Protein AF-A0A8B8FJ23-F1 (afdb_monomer_lite)

Organism: NCBI:txid143950

InterPro domains:
  IPR012337 Ribonuclease H-like superfamily [SSF53098] (15-154)

Secondary structure (DSSP, 8-state):
--SSSHHHHHHHHGGG--SSHHHHHHHHHHHHHHHHHTT-GGGHHHHHHHHHHS-S-GGGGHHHH-TTTSPPPTT--HHHHHHHHHHHH-HHHHHHHHHS-HHHHHHHSTTTSHHHHHHHHHHHHHHHHHHHHHHHHHHHHHHHHHHHHH-----

pLDDT: mean 74.8, std 17.35, range [35.62, 95.75]

Sequence (155 aa):
MGAEHTILLFYCNSRWLSKGNELSRVFELRQEIYSYLNREEHLMNLETHFMKYFPEEMKQYYWIKDPFTEKPPSNFTTTEEEQLIDISSDSSLRMQLSSYSLLGFWNSIKDEYPEVSNKDLRILIPFATSYLCEAEFSAVAILKSKYRSTLNVEK

Structure (mmCIF, N/CA/C/O backbone):
data_AF-A0A8B8FJ23-F1
#
_entry.id   AF-A0A8B8FJ23-F1
#
loop_
_atom_site.group_PDB
_atom_site.id
_atom_site.type_symbol
_atom_site.label_atom_id
_atom_site.label_alt_id
_atom_site.label_comp_id
_atom_site.label_asym_id
_atom_site.label_entity_id
_atom_site.label_seq_id
_atom_site.pdbx_PDB_ins_code
_atom_site.Cartn_x
_atom_site.Cartn_y
_atom_site.Cartn_z
_atom_site.occupancy
_atom_site.B_iso_or_equiv
_atom_site.auth_seq_id
_atom_site.auth_comp_id
_atom_site.auth_asym_id
_atom_site.auth_atom_id
_atom_site.pdbx_PDB_model_num
ATOM 1 N N . MET A 1 1 ? 28.961 -4.784 -36.109 1.00 39.03 1 MET A N 1
ATOM 2 C CA . MET A 1 1 ? 29.197 -5.409 -34.788 1.00 39.03 1 MET A CA 1
ATOM 3 C C . MET A 1 1 ? 28.921 -4.358 -33.727 1.00 39.03 1 MET A C 1
ATOM 5 O O . MET A 1 1 ? 29.618 -3.357 -33.736 1.00 39.03 1 MET A O 1
ATOM 9 N N . GLY A 1 2 ? 27.880 -4.513 -32.901 1.00 39.62 2 GLY A N 1
ATOM 10 C CA . GLY A 1 2 ? 27.602 -3.539 -31.829 1.00 39.62 2 GLY A CA 1
ATOM 11 C C . GLY A 1 2 ? 26.162 -3.430 -31.312 1.00 39.62 2 GLY A C 1
ATOM 12 O O . GLY A 1 2 ? 25.915 -2.564 -30.487 1.00 39.62 2 GLY A O 1
ATOM 13 N N . ALA A 1 3 ? 25.212 -4.261 -31.762 1.00 39.53 3 ALA A N 1
ATOM 14 C CA . ALA A 1 3 ? 23.796 -4.129 -31.376 1.00 39.53 3 ALA A CA 1
ATOM 15 C C . ALA A 1 3 ? 23.211 -5.326 -30.595 1.00 39.53 3 ALA A C 1
ATOM 17 O O . ALA A 1 3 ? 22.030 -5.314 -30.272 1.00 39.53 3 ALA A O 1
ATOM 18 N N . GLU A 1 4 ? 24.011 -6.339 -30.252 1.00 43.91 4 GLU A N 1
ATOM 19 C CA . GLU A 1 4 ? 23.491 -7.602 -29.687 1.00 43.91 4 GLU A CA 1
ATOM 20 C C . GLU A 1 4 ? 23.566 -7.696 -28.149 1.00 43.91 4 GLU A C 1
ATOM 22 O O . GLU A 1 4 ? 23.051 -8.645 -27.569 1.00 43.91 4 GLU A O 1
ATOM 27 N N . HIS A 1 5 ? 24.145 -6.710 -27.449 1.00 42.94 5 HIS A N 1
ATOM 28 C CA . HIS A 1 5 ? 24.276 -6.762 -25.979 1.00 42.94 5 HIS A CA 1
ATOM 29 C C . HIS A 1 5 ? 23.427 -5.736 -25.211 1.00 42.94 5 HIS A C 1
ATOM 31 O O . HIS A 1 5 ? 23.120 -5.958 -24.041 1.00 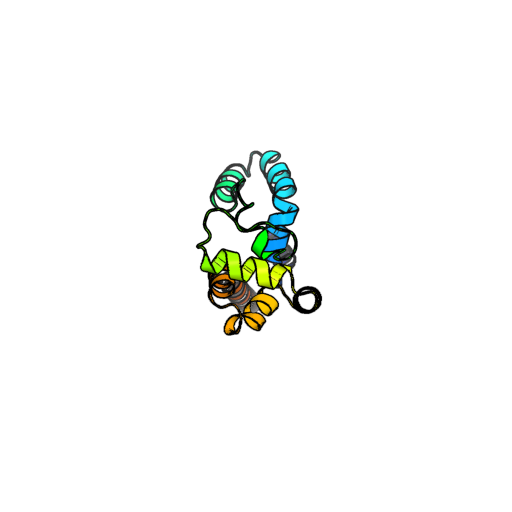42.94 5 HIS A O 1
ATOM 37 N N . THR A 1 6 ? 22.964 -4.657 -25.847 1.00 39.56 6 THR A N 1
ATOM 38 C CA . THR A 1 6 ? 22.173 -3.608 -25.170 1.00 39.56 6 THR A CA 1
ATOM 39 C C . THR A 1 6 ? 20.721 -4.031 -24.932 1.00 39.56 6 THR A C 1
ATOM 41 O O . THR A 1 6 ? 20.127 -3.692 -23.912 1.00 39.56 6 THR A O 1
ATOM 44 N N . ILE A 1 7 ? 20.156 -4.826 -25.846 1.00 42.41 7 ILE A N 1
ATOM 45 C CA . ILE A 1 7 ? 18.765 -5.301 -25.762 1.00 42.41 7 ILE A CA 1
ATOM 46 C C . ILE A 1 7 ? 18.610 -6.335 -24.637 1.00 42.41 7 ILE A C 1
ATOM 48 O O . ILE A 1 7 ? 17.619 -6.315 -23.910 1.00 42.41 7 ILE A O 1
ATOM 52 N N . LEU A 1 8 ? 19.617 -7.192 -24.434 1.00 39.12 8 LEU A N 1
ATOM 53 C CA . LEU A 1 8 ? 19.647 -8.150 -23.325 1.00 39.12 8 LEU A CA 1
ATOM 54 C C . LEU A 1 8 ? 19.803 -7.464 -21.960 1.00 39.12 8 LEU A C 1
ATOM 56 O O . LEU A 1 8 ? 19.198 -7.921 -20.995 1.00 39.12 8 LEU A O 1
ATOM 60 N N . LEU A 1 9 ? 20.549 -6.355 -21.876 1.00 39.69 9 LEU A N 1
ATOM 61 C CA . LEU A 1 9 ? 20.659 -5.563 -20.644 1.00 39.69 9 LEU A CA 1
ATOM 62 C C . LEU A 1 9 ? 19.326 -4.899 -20.266 1.00 39.69 9 LEU A C 1
ATOM 64 O O . LEU A 1 9 ? 18.935 -4.951 -19.102 1.00 39.69 9 LEU A O 1
ATOM 68 N N . PHE A 1 10 ? 18.578 -4.378 -21.245 1.00 40.00 10 PHE A N 1
ATOM 69 C CA . PHE A 1 10 ? 17.217 -3.878 -21.009 1.00 40.00 10 PHE A CA 1
ATOM 70 C C . PHE A 1 10 ? 16.274 -4.999 -20.542 1.00 40.00 10 PHE A C 1
ATOM 72 O O . PHE A 1 10 ? 15.548 -4.836 -19.567 1.00 40.00 10 PHE A O 1
ATOM 79 N N . TYR A 1 11 ? 16.348 -6.177 -21.172 1.00 38.84 11 TYR A N 1
ATOM 80 C CA . TYR A 1 11 ? 15.507 -7.328 -20.826 1.00 38.84 11 TYR A CA 1
ATOM 81 C C . TYR A 1 11 ? 15.833 -7.941 -19.448 1.00 38.84 11 TYR A C 1
ATOM 83 O O . TYR A 1 11 ? 14.957 -8.519 -18.803 1.00 38.84 11 TYR A O 1
ATOM 91 N N . CYS A 1 12 ? 17.079 -7.819 -18.974 1.00 35.62 12 CYS A N 1
ATOM 92 C CA . CYS A 1 12 ? 17.488 -8.314 -17.656 1.00 35.62 12 CYS A CA 1
ATOM 93 C C . CYS A 1 12 ? 17.081 -7.354 -16.525 1.00 35.62 12 CYS A C 1
ATOM 95 O O . CYS A 1 12 ? 16.636 -7.811 -15.470 1.00 35.62 12 CYS A O 1
ATOM 97 N N . ASN A 1 13 ? 17.136 -6.039 -16.771 1.00 36.72 13 ASN A N 1
ATOM 98 C CA . ASN A 1 13 ? 16.746 -5.025 -15.787 1.00 36.72 13 ASN A CA 1
ATOM 99 C C . ASN A 1 13 ? 15.229 -5.004 -15.532 1.00 36.72 13 ASN A C 1
ATOM 101 O O . ASN A 1 13 ? 14.808 -4.861 -14.388 1.00 36.72 13 ASN A O 1
ATOM 105 N N . SER A 1 14 ? 14.401 -5.281 -16.544 1.00 42.03 14 SER A N 1
ATOM 106 C CA . SER A 1 14 ? 12.938 -5.362 -16.379 1.00 42.03 14 SER A CA 1
ATOM 107 C C . SER A 1 14 ? 12.451 -6.656 -15.700 1.00 42.03 14 SER A C 1
ATOM 109 O O . SER A 1 14 ? 11.305 -6.737 -15.257 1.00 42.03 14 SER A O 1
ATOM 111 N N . ARG A 1 15 ? 13.302 -7.690 -15.580 1.00 38.81 15 ARG A N 1
ATOM 112 C CA . ARG A 1 15 ? 12.941 -8.982 -14.957 1.00 38.81 15 ARG A CA 1
ATOM 113 C C . ARG A 1 15 ? 13.063 -8.978 -13.428 1.00 38.81 15 ARG A C 1
ATOM 115 O O . ARG A 1 15 ? 12.453 -9.821 -12.774 1.00 38.81 15 ARG A O 1
ATOM 122 N N . TRP A 1 16 ? 13.796 -8.023 -12.851 1.00 40.09 16 TRP A N 1
ATOM 123 C CA . TRP A 1 16 ? 13.896 -7.825 -11.395 1.00 40.09 16 TRP A CA 1
ATOM 124 C C . TRP A 1 16 ? 12.657 -7.134 -10.784 1.00 40.09 16 TRP A C 1
ATOM 126 O O . TRP A 1 16 ? 12.522 -7.092 -9.562 1.00 40.09 16 TRP A O 1
ATOM 136 N N . LEU A 1 17 ? 11.738 -6.650 -11.629 1.00 43.31 17 LEU A N 1
ATOM 137 C CA . LEU A 1 17 ? 10.710 -5.649 -11.313 1.00 43.31 17 LEU A CA 1
ATOM 138 C C . LEU A 1 17 ? 9.255 -6.177 -11.354 1.00 43.31 17 LEU A C 1
ATOM 140 O O . LEU A 1 17 ? 8.297 -5.425 -11.395 1.00 43.31 17 LEU A O 1
ATOM 144 N N . SER A 1 18 ? 9.032 -7.491 -11.338 1.00 38.09 18 SER A N 1
ATOM 145 C CA . SER A 1 18 ? 7.686 -8.060 -11.528 1.00 38.09 18 SER A CA 1
ATOM 146 C C . SER A 1 18 ? 6.853 -8.140 -10.228 1.00 38.09 18 SER A C 1
ATOM 148 O O . SER A 1 18 ? 7.263 -8.818 -9.286 1.00 38.09 18 SER A O 1
ATOM 150 N N . LYS A 1 19 ? 5.612 -7.608 -10.274 1.00 44.53 19 LYS A N 1
ATOM 151 C CA . LYS A 1 19 ? 4.447 -7.806 -9.359 1.00 44.53 19 LYS A CA 1
ATOM 152 C C . LYS A 1 19 ? 4.319 -6.908 -8.116 1.00 44.53 19 LYS A C 1
ATOM 154 O O . LYS A 1 19 ? 4.269 -7.445 -7.017 1.00 44.53 19 LYS A O 1
ATOM 159 N N . GLY A 1 20 ? 4.197 -5.581 -8.233 1.00 46.12 20 GLY A N 1
ATOM 160 C CA . GLY A 1 20 ? 3.748 -4.696 -7.124 1.00 46.12 20 GLY A CA 1
ATOM 161 C C . GLY A 1 20 ? 4.690 -4.588 -5.907 1.00 46.12 20 GLY A C 1
ATOM 162 O O . GLY A 1 20 ? 4.674 -3.597 -5.192 1.00 46.12 20 GLY A O 1
ATOM 163 N N . ASN A 1 21 ? 5.589 -5.555 -5.754 1.00 54.44 21 ASN A N 1
ATOM 164 C CA . ASN A 1 21 ? 6.765 -5.586 -4.908 1.00 54.44 21 ASN A CA 1
ATOM 165 C C . ASN A 1 21 ? 7.875 -4.696 -5.472 1.00 54.44 21 ASN A C 1
ATOM 167 O O . ASN A 1 21 ? 8.919 -4.572 -4.854 1.00 54.44 21 ASN A O 1
ATOM 171 N N . GLU A 1 22 ? 7.684 -4.126 -6.661 1.00 59.38 22 GLU A N 1
ATOM 172 C CA . GLU A 1 22 ? 8.634 -3.242 -7.327 1.00 59.38 22 GLU A CA 1
ATOM 173 C C . GLU A 1 22 ? 8.883 -1.982 -6.502 1.00 59.38 22 GLU A C 1
ATOM 175 O O . GLU A 1 22 ? 10.025 -1.681 -6.170 1.00 59.38 22 GLU A O 1
ATOM 180 N N . LEU A 1 23 ? 7.808 -1.331 -6.048 1.00 59.59 23 LEU A N 1
ATOM 181 C CA . LEU A 1 23 ? 7.909 -0.259 -5.069 1.00 59.59 23 LEU A CA 1
ATOM 182 C C . LEU A 1 23 ? 8.544 -0.772 -3.785 1.00 59.59 23 LEU A C 1
ATOM 184 O O . LEU A 1 23 ? 9.572 -0.243 -3.382 1.00 59.59 23 LEU A O 1
ATOM 188 N N . SER A 1 24 ? 7.999 -1.824 -3.170 1.00 61.31 24 SER A N 1
ATOM 189 C CA . SER A 1 24 ? 8.519 -2.365 -1.905 1.00 61.31 24 SER A CA 1
ATOM 190 C C . SER A 1 24 ? 10.019 -2.673 -1.960 1.00 61.31 24 SER A C 1
ATOM 192 O O . SER A 1 24 ? 10.732 -2.407 -0.998 1.00 61.31 24 SER A O 1
ATOM 194 N N . ARG A 1 25 ? 10.515 -3.159 -3.099 1.00 67.00 25 ARG A N 1
ATOM 195 C CA . ARG A 1 25 ? 11.916 -3.507 -3.331 1.00 67.00 25 ARG A CA 1
ATOM 196 C C . ARG A 1 25 ? 12.781 -2.289 -3.641 1.00 67.00 25 ARG A C 1
ATOM 198 O O . ARG A 1 25 ? 13.909 -2.233 -3.168 1.00 67.00 25 ARG A O 1
ATOM 205 N N . VAL A 1 26 ? 12.263 -1.290 -4.358 1.00 71.25 26 VAL A N 1
ATOM 206 C CA . VAL A 1 26 ? 12.923 0.022 -4.500 1.00 71.25 26 VAL A CA 1
ATOM 207 C C . VAL A 1 26 ? 13.006 0.735 -3.148 1.00 71.25 26 VAL A C 1
ATOM 209 O O . VAL A 1 26 ? 14.038 1.321 -2.841 1.00 71.25 26 VAL A O 1
ATOM 212 N N . PHE A 1 27 ? 11.972 0.636 -2.306 1.00 67.06 27 PHE 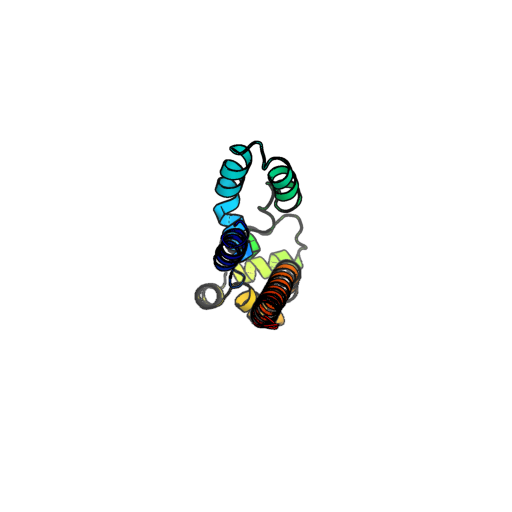A N 1
ATOM 213 C CA . PHE A 1 27 ? 11.982 1.124 -0.925 1.00 67.06 27 PHE A CA 1
ATOM 214 C C . PHE A 1 27 ? 13.045 0.401 -0.079 1.00 67.06 27 PHE A C 1
ATOM 216 O O . PHE A 1 27 ? 13.800 1.060 0.630 1.00 67.06 27 PHE A O 1
ATOM 223 N N . GLU A 1 28 ? 13.134 -0.931 -0.164 1.00 68.38 28 GLU A N 1
ATOM 224 C CA . GLU A 1 28 ? 14.128 -1.740 0.564 1.00 68.38 28 GLU A CA 1
ATOM 225 C C . GLU A 1 28 ? 15.564 -1.461 0.125 1.00 68.38 28 GLU A C 1
ATOM 227 O O . GLU A 1 28 ? 16.447 -1.267 0.958 1.00 68.38 28 GLU A O 1
ATOM 232 N N . LEU A 1 29 ? 15.796 -1.427 -1.186 1.00 74.75 29 LEU A N 1
ATOM 233 C CA . LEU A 1 29 ? 17.126 -1.294 -1.770 1.00 74.75 29 LEU A CA 1
ATOM 234 C C . LEU A 1 29 ? 17.527 0.168 -1.981 1.00 74.75 29 LEU A C 1
ATOM 236 O O . LEU A 1 29 ? 18.591 0.424 -2.531 1.00 74.75 29 LEU A O 1
ATOM 240 N N . ARG A 1 30 ? 16.723 1.150 -1.550 1.00 75.69 30 ARG A N 1
ATOM 241 C CA . ARG A 1 30 ? 16.932 2.572 -1.872 1.00 75.69 30 ARG A CA 1
ATOM 242 C C . ARG A 1 30 ? 18.327 3.071 -1.507 1.00 75.69 30 ARG A C 1
ATOM 244 O O . ARG A 1 30 ? 18.953 3.766 -2.298 1.00 75.69 30 ARG A O 1
ATOM 251 N N . GLN A 1 31 ? 18.802 2.724 -0.311 1.00 72.81 31 GLN A N 1
ATOM 252 C CA . GLN A 1 31 ? 20.121 3.140 0.175 1.00 72.81 31 GLN A CA 1
ATOM 253 C C . GLN A 1 31 ? 21.251 2.461 -0.604 1.00 72.81 31 GLN A C 1
ATOM 255 O O . GLN A 1 31 ? 22.267 3.084 -0.902 1.00 72.81 31 GLN A O 1
ATOM 260 N N . GLU A 1 32 ? 21.052 1.204 -0.997 1.00 80.62 32 GLU A N 1
ATOM 261 C CA . GLU A 1 32 ? 21.998 0.471 -1.834 1.00 80.62 32 GLU A CA 1
ATOM 262 C C . GLU A 1 32 ? 22.047 1.059 -3.251 1.00 80.62 32 GLU A C 1
ATOM 264 O O . GLU A 1 32 ? 23.131 1.387 -3.731 1.00 80.62 32 GLU A O 1
ATOM 269 N N . ILE A 1 33 ? 20.881 1.308 -3.861 1.00 81.62 33 ILE A N 1
ATOM 270 C CA . ILE A 1 33 ? 20.726 1.988 -5.154 1.00 81.62 33 ILE A CA 1
ATOM 271 C C . ILE A 1 33 ? 21.382 3.368 -5.099 1.00 81.62 33 ILE A C 1
ATOM 273 O O . ILE A 1 33 ? 22.167 3.700 -5.980 1.00 81.62 33 ILE A O 1
ATOM 277 N N . TYR A 1 34 ? 21.133 4.151 -4.049 1.00 79.81 34 TYR A N 1
ATOM 278 C CA . TYR A 1 34 ? 21.766 5.455 -3.875 1.00 79.81 34 TYR A CA 1
ATOM 279 C C . TYR A 1 34 ? 23.290 5.347 -3.790 1.00 79.81 34 TYR A C 1
ATOM 281 O O . TYR A 1 34 ? 24.005 6.042 -4.507 1.00 79.81 34 TYR A O 1
ATOM 289 N N . SER A 1 35 ? 23.795 4.431 -2.960 1.00 81.44 35 SER A N 1
ATOM 290 C CA . SER A 1 35 ? 25.234 4.215 -2.811 1.00 81.44 35 SER A CA 1
ATOM 291 C C . SER A 1 35 ? 25.902 3.754 -4.109 1.00 81.44 35 SER A C 1
ATOM 293 O O . SER A 1 35 ? 27.072 4.059 -4.330 1.00 81.44 35 SER A O 1
ATOM 295 N N . TYR A 1 36 ? 25.171 3.030 -4.959 1.00 84.12 36 TYR A N 1
ATOM 296 C CA . TYR A 1 36 ? 25.627 2.595 -6.272 1.00 84.12 36 TYR A CA 1
ATOM 297 C C . TYR A 1 36 ? 25.649 3.764 -7.262 1.00 84.12 36 TYR A C 1
ATOM 299 O O . TYR A 1 36 ? 26.674 4.010 -7.891 1.00 84.12 36 TYR A O 1
ATOM 307 N N . LEU A 1 37 ? 24.558 4.533 -7.342 1.00 82.69 37 LEU A N 1
ATOM 308 C CA . LEU A 1 37 ? 24.443 5.698 -8.223 1.00 82.69 37 LEU A CA 1
ATOM 309 C C . LEU A 1 37 ? 25.488 6.777 -7.901 1.00 82.69 37 LEU A C 1
ATOM 311 O O . LEU A 1 37 ? 26.046 7.365 -8.820 1.00 82.69 37 LEU A O 1
ATOM 315 N N . ASN A 1 38 ? 25.811 6.981 -6.621 1.00 80.00 38 ASN A N 1
ATOM 316 C CA . ASN A 1 38 ? 26.799 7.970 -6.176 1.00 80.00 38 ASN A CA 1
ATOM 317 C C . ASN A 1 38 ? 28.265 7.542 -6.434 1.00 80.00 38 ASN A C 1
ATOM 319 O O . ASN A 1 38 ? 29.177 8.361 -6.375 1.00 80.00 38 ASN A O 1
ATOM 323 N N . ARG A 1 39 ? 28.532 6.257 -6.714 1.00 82.81 39 ARG A N 1
ATOM 324 C CA . ARG A 1 39 ? 29.887 5.780 -7.070 1.00 82.81 39 ARG A CA 1
ATOM 325 C C . ARG A 1 39 ? 30.232 5.995 -8.540 1.00 82.81 39 ARG A C 1
ATOM 327 O O . ARG A 1 39 ? 31.408 5.974 -8.889 1.00 82.81 39 ARG A O 1
ATOM 334 N N . GLU A 1 40 ? 29.229 6.182 -9.388 1.00 83.62 40 GLU A N 1
ATOM 335 C CA . GLU A 1 40 ? 29.385 6.266 -10.834 1.00 83.62 40 GLU A CA 1
ATOM 336 C C . GLU A 1 40 ? 29.168 7.711 -11.302 1.00 83.62 40 GLU A C 1
ATOM 338 O O . GLU A 1 40 ? 28.034 8.157 -11.461 1.00 83.62 40 GLU A O 1
ATOM 343 N N . GLU A 1 41 ? 30.248 8.452 -11.584 1.00 80.19 41 GLU A N 1
ATOM 344 C CA . GLU A 1 41 ? 30.165 9.857 -12.042 1.00 80.19 41 GLU A CA 1
ATOM 345 C C . GLU A 1 41 ? 29.260 10.036 -13.272 1.00 80.19 41 GLU A C 1
ATOM 347 O O . GLU A 1 41 ? 28.575 11.048 -13.421 1.00 80.19 41 GLU A O 1
ATOM 352 N N . HIS A 1 42 ? 29.212 9.035 -14.152 1.00 85.25 42 HIS A N 1
ATOM 353 C CA . HIS A 1 42 ? 28.385 9.073 -15.354 1.00 85.25 42 HIS A CA 1
ATOM 354 C C . HIS A 1 42 ? 26.874 8.932 -15.072 1.00 85.25 42 HIS A C 1
ATOM 356 O O . HIS A 1 42 ? 26.064 9.141 -15.978 1.00 85.25 42 HIS A O 1
ATOM 362 N N . LEU A 1 43 ? 26.481 8.608 -13.832 1.00 83.69 43 LEU A N 1
ATOM 363 C CA . LEU A 1 43 ? 25.096 8.417 -13.395 1.00 83.69 43 LEU A CA 1
ATOM 364 C C . LEU A 1 43 ? 24.564 9.545 -12.493 1.00 83.69 43 LEU A C 1
ATOM 366 O O . LEU A 1 43 ? 23.425 9.443 -12.041 1.00 83.69 43 LEU A O 1
ATOM 370 N N . MET A 1 44 ? 25.286 10.656 -12.290 1.00 80.69 44 MET A N 1
ATOM 371 C CA . MET A 1 44 ? 24.810 11.778 -11.448 1.00 80.69 44 MET A CA 1
ATOM 372 C C . MET A 1 44 ? 23.437 12.336 -11.877 1.00 80.69 44 MET A C 1
ATOM 374 O O . MET A 1 44 ? 22.596 12.707 -11.055 1.00 80.69 44 MET A O 1
ATOM 378 N N . ASN A 1 45 ? 23.156 12.371 -13.184 1.00 79.81 45 ASN A N 1
ATOM 379 C CA . ASN A 1 45 ? 21.833 12.775 -13.670 1.00 79.81 45 ASN A CA 1
ATOM 380 C C . ASN A 1 45 ? 20.749 11.768 -13.263 1.00 79.81 45 ASN A C 1
ATOM 382 O O . ASN A 1 45 ? 19.629 12.162 -12.962 1.00 79.81 45 ASN A O 1
ATOM 386 N N . LEU A 1 46 ? 21.058 10.473 -13.233 1.00 80.44 46 LEU A N 1
ATOM 387 C CA . LEU A 1 46 ? 20.112 9.463 -12.772 1.00 80.44 46 LEU A CA 1
ATOM 388 C C . LEU A 1 46 ? 19.912 9.550 -11.255 1.00 80.44 46 LEU A C 1
ATOM 390 O O . LEU A 1 46 ? 18.776 9.483 -10.803 1.00 80.44 46 LEU A O 1
ATOM 394 N N . GLU A 1 47 ? 20.979 9.769 -10.486 1.00 82.62 47 GLU A N 1
ATOM 395 C CA . GLU A 1 47 ? 20.931 9.998 -9.036 1.00 82.62 47 GLU A CA 1
ATOM 396 C C . GLU A 1 47 ? 20.016 11.178 -8.672 1.00 82.62 47 GLU A C 1
ATOM 398 O O . GLU A 1 47 ? 19.108 11.038 -7.852 1.00 82.62 47 GLU A O 1
ATOM 403 N N . THR A 1 48 ? 20.203 12.329 -9.324 1.00 79.56 48 THR A N 1
ATOM 404 C CA . THR A 1 48 ? 19.396 13.535 -9.070 1.00 79.56 48 THR A CA 1
ATOM 405 C C . THR A 1 48 ? 17.914 13.315 -9.372 1.00 79.56 48 THR A C 1
ATOM 407 O O . THR A 1 48 ? 17.054 13.731 -8.592 1.00 79.56 48 THR A O 1
ATOM 410 N N . HIS A 1 49 ? 17.588 12.620 -10.464 1.00 79.12 49 HIS A N 1
ATOM 411 C CA . HIS A 1 49 ? 16.202 12.255 -10.760 1.00 79.12 49 HIS A CA 1
ATOM 412 C C . HIS A 1 49 ? 15.674 11.213 -9.770 1.00 79.12 49 HIS A C 1
ATOM 414 O O . HIS A 1 49 ? 14.559 11.363 -9.278 1.00 79.12 49 HIS A O 1
ATOM 420 N N . PHE A 1 50 ? 16.466 10.200 -9.421 1.00 80.25 50 PHE A N 1
ATOM 421 C CA . PHE A 1 50 ? 16.077 9.181 -8.450 1.00 80.25 50 PHE A CA 1
ATOM 422 C C . PHE A 1 50 ? 15.732 9.811 -7.097 1.00 80.25 50 PHE A C 1
ATOM 424 O O . PHE A 1 50 ? 14.675 9.515 -6.556 1.00 80.25 50 PHE A O 1
ATOM 431 N N . MET A 1 51 ? 16.531 10.762 -6.608 1.00 77.56 51 MET A N 1
ATOM 432 C CA . MET A 1 51 ? 16.243 11.489 -5.365 1.00 77.56 51 MET A CA 1
ATOM 433 C C . MET A 1 51 ? 15.023 12.402 -5.451 1.00 77.56 51 MET A C 1
ATOM 435 O O . MET A 1 51 ? 14.308 12.582 -4.468 1.00 77.56 51 MET A O 1
ATOM 439 N N . LYS A 1 52 ? 14.748 12.953 -6.634 1.00 75.50 52 LYS A N 1
ATOM 440 C CA . LYS A 1 52 ? 13.543 13.748 -6.878 1.00 75.50 52 LYS A CA 1
ATOM 441 C C . LYS A 1 52 ? 12.271 12.896 -6.840 1.00 75.50 52 LYS A C 1
ATOM 443 O O . LYS A 1 52 ? 11.252 13.364 -6.340 1.00 75.50 52 LYS A O 1
ATOM 448 N N . TYR A 1 53 ? 12.314 11.681 -7.389 1.00 68.75 53 TYR A N 1
ATOM 449 C CA . TYR A 1 53 ? 11.155 10.783 -7.460 1.00 68.75 53 TYR A CA 1
ATOM 450 C C . TYR A 1 53 ? 11.009 9.880 -6.223 1.00 68.75 53 TYR A C 1
ATOM 452 O O . TYR A 1 53 ? 9.889 9.523 -5.867 1.00 68.75 53 TYR A O 1
ATOM 460 N N . PHE A 1 54 ? 12.112 9.555 -5.543 1.00 70.44 54 PHE A N 1
ATOM 461 C CA . PHE A 1 54 ? 12.178 8.694 -4.357 1.00 70.44 54 PHE A CA 1
ATOM 462 C C . PHE A 1 54 ? 12.973 9.380 -3.224 1.00 70.44 54 PHE A C 1
ATOM 464 O O . PHE A 1 54 ? 14.085 8.950 -2.900 1.00 70.44 54 PHE A O 1
ATOM 471 N N . PRO A 1 55 ? 12.429 10.460 -2.629 1.00 70.00 55 PRO A N 1
ATOM 472 C CA . PRO A 1 55 ? 13.124 11.263 -1.621 1.00 70.00 55 PRO A CA 1
ATOM 473 C C . PRO A 1 55 ? 13.426 10.496 -0.324 1.00 70.00 55 PRO A C 1
ATOM 475 O O . PRO A 1 55 ? 12.991 9.368 -0.104 1.00 70.00 55 PRO A O 1
ATOM 478 N N . GLU A 1 56 ? 14.194 11.113 0.576 1.00 65.25 56 GLU A N 1
ATOM 479 C CA . GLU A 1 56 ? 14.620 10.457 1.814 1.00 65.25 56 GLU A CA 1
ATOM 480 C C . GLU A 1 56 ? 13.485 10.240 2.822 1.00 65.25 56 GLU A C 1
ATOM 482 O O . GLU A 1 56 ? 13.420 9.211 3.502 1.00 65.25 56 GLU A O 1
ATOM 487 N N . GLU A 1 57 ? 12.531 11.168 2.826 1.00 64.56 57 GLU A N 1
ATOM 488 C CA . GLU A 1 57 ? 11.348 11.218 3.686 1.00 64.56 57 GLU A CA 1
ATOM 489 C C . GLU A 1 57 ? 10.210 10.340 3.153 1.00 64.56 57 GLU A C 1
ATOM 491 O O . GLU A 1 57 ? 9.065 10.740 2.978 1.00 64.56 57 GLU A O 1
ATOM 496 N N . MET A 1 58 ? 10.539 9.080 2.910 1.00 70.00 58 MET A N 1
ATOM 497 C CA . MET A 1 58 ? 9.605 8.061 2.435 1.00 70.00 58 MET A CA 1
ATOM 498 C C . MET A 1 58 ? 8.853 7.364 3.580 1.00 70.00 58 MET A C 1
ATOM 500 O O . MET A 1 58 ? 7.996 6.516 3.336 1.00 70.00 58 MET A O 1
ATOM 504 N N . LYS A 1 59 ? 9.121 7.769 4.833 1.00 73.81 59 LYS A N 1
ATOM 505 C CA . LYS A 1 59 ? 8.463 7.257 6.049 1.00 73.81 59 LYS A CA 1
ATOM 506 C C . LYS A 1 59 ? 6.941 7.379 5.992 1.00 73.81 59 LYS A C 1
ATOM 508 O O . LYS A 1 59 ? 6.240 6.517 6.504 1.00 73.81 59 LYS A O 1
ATOM 513 N N . GLN A 1 60 ? 6.429 8.406 5.311 1.00 76.56 60 GLN A N 1
ATOM 514 C CA . GLN A 1 60 ? 4.990 8.618 5.128 1.00 76.56 60 GLN A CA 1
ATOM 515 C C . GLN A 1 60 ? 4.287 7.523 4.310 1.00 76.56 60 GLN A C 1
ATOM 517 O O . GLN A 1 60 ? 3.064 7.521 4.229 1.00 76.56 60 GLN A O 1
ATOM 522 N N . TYR A 1 61 ? 5.043 6.608 3.700 1.00 82.25 61 TYR A N 1
ATOM 523 C CA . TYR A 1 61 ? 4.526 5.476 2.939 1.00 82.25 61 TYR A CA 1
ATOM 524 C C . TYR A 1 61 ? 4.821 4.130 3.609 1.00 82.25 61 TYR A C 1
ATOM 526 O O . TYR A 1 61 ? 4.491 3.096 3.046 1.00 82.25 61 TYR A O 1
ATOM 534 N N . TYR A 1 62 ? 5.447 4.089 4.789 1.00 84.06 62 TYR A N 1
ATOM 535 C CA . TYR A 1 62 ? 5.787 2.807 5.421 1.00 84.06 62 TYR A CA 1
ATOM 536 C C . TYR A 1 62 ? 4.545 2.015 5.835 1.00 84.06 62 TYR A C 1
ATOM 538 O O . TYR A 1 62 ? 4.528 0.797 5.671 1.00 84.06 62 TYR A O 1
ATOM 546 N N . TRP A 1 63 ? 3.475 2.707 6.233 1.00 89.25 63 TRP A N 1
ATOM 547 C CA . TRP A 1 63 ? 2.170 2.104 6.513 1.00 89.25 63 TRP A CA 1
ATOM 548 C C . TRP A 1 63 ? 1.593 1.320 5.323 1.00 89.25 63 TRP A C 1
ATOM 550 O O . TRP A 1 63 ? 0.853 0.370 5.536 1.00 89.25 63 TRP A O 1
ATOM 560 N N . ILE A 1 64 ? 1.957 1.667 4.079 1.00 87.94 64 ILE A N 1
ATOM 561 C CA . ILE A 1 64 ? 1.545 0.919 2.880 1.00 87.94 64 ILE A CA 1
ATOM 562 C C . ILE A 1 64 ? 2.155 -0.479 2.900 1.00 87.94 64 ILE A C 1
ATOM 564 O O . ILE A 1 64 ? 1.494 -1.442 2.528 1.00 87.94 64 ILE A O 1
ATOM 568 N N . LYS A 1 65 ? 3.421 -0.587 3.318 1.00 82.31 65 LYS A N 1
ATOM 569 C CA . LYS A 1 65 ? 4.178 -1.842 3.348 1.00 82.31 65 LYS A CA 1
ATOM 570 C C . LYS A 1 65 ? 3.856 -2.672 4.587 1.00 82.31 65 LYS A C 1
ATOM 572 O O . LYS A 1 65 ? 3.736 -3.890 4.481 1.00 82.31 65 LYS A O 1
ATOM 577 N N . ASP A 1 66 ? 3.778 -2.020 5.741 1.00 86.25 66 ASP A N 1
ATOM 578 C CA . ASP A 1 66 ? 3.498 -2.664 7.018 1.00 86.25 66 ASP A CA 1
ATOM 579 C C . ASP A 1 66 ? 2.480 -1.841 7.825 1.00 86.25 66 ASP A C 1
ATOM 581 O O . ASP A 1 66 ? 2.858 -1.050 8.694 1.00 86.25 66 ASP A O 1
ATOM 585 N N . PRO A 1 67 ? 1.175 -2.025 7.555 1.00 90.31 67 PRO A N 1
ATOM 586 C CA . PRO A 1 67 ? 0.122 -1.327 8.286 1.00 90.31 67 PRO A CA 1
ATOM 587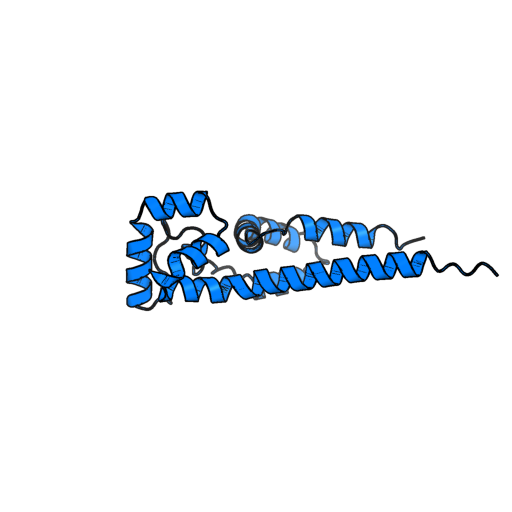 C C . PRO A 1 67 ? -0.041 -1.823 9.732 1.00 90.31 67 PRO A C 1
ATOM 589 O O . PRO A 1 67 ? -0.853 -1.272 10.467 1.00 90.31 67 PRO A O 1
ATOM 592 N N . PHE A 1 68 ? 0.703 -2.853 10.160 1.00 90.06 68 PHE A N 1
ATOM 593 C CA . PHE A 1 68 ? 0.563 -3.472 11.483 1.00 90.06 68 PHE A CA 1
ATOM 594 C C . PHE A 1 68 ? 1.594 -2.988 12.502 1.00 90.06 68 PHE A C 1
ATOM 596 O O . PHE A 1 68 ? 1.415 -3.204 13.701 1.00 90.06 68 PHE A O 1
ATOM 603 N N . THR A 1 69 ? 2.692 -2.380 12.051 1.00 86.25 69 THR A N 1
ATOM 604 C CA . THR A 1 69 ? 3.774 -1.919 12.938 1.00 86.25 69 THR A CA 1
ATOM 605 C C . THR A 1 69 ? 4.012 -0.416 12.863 1.00 86.25 69 THR A C 1
ATOM 607 O O . THR A 1 69 ? 4.500 0.177 13.830 1.00 86.25 69 THR A O 1
ATOM 610 N N . GLU A 1 70 ? 3.650 0.210 11.746 1.00 84.75 70 GLU A N 1
ATOM 611 C CA . GLU A 1 70 ? 3.894 1.623 11.503 1.00 84.75 70 GLU A CA 1
ATOM 612 C C . GLU A 1 70 ? 2.811 2.506 12.117 1.00 84.75 70 GLU A C 1
ATOM 614 O O . GLU A 1 70 ? 1.632 2.160 12.183 1.00 84.75 70 GLU A O 1
ATOM 619 N N . LYS A 1 71 ? 3.224 3.690 12.568 1.00 84.06 71 LYS A N 1
ATOM 620 C CA . LYS A 1 71 ? 2.284 4.687 13.084 1.00 84.06 71 LYS A CA 1
ATOM 621 C C . LYS A 1 71 ? 1.595 5.409 11.925 1.00 84.06 71 LYS A C 1
ATOM 623 O O . LYS A 1 71 ? 2.245 5.634 10.899 1.00 84.06 71 LYS A O 1
ATOM 628 N N . PRO A 1 72 ? 0.341 5.862 12.112 1.00 85.31 72 PRO A N 1
ATOM 629 C CA . PRO A 1 72 ? -0.296 6.754 11.158 1.00 85.31 72 PRO A CA 1
ATOM 630 C C . PRO A 1 72 ? 0.595 7.976 10.874 1.00 85.31 72 PRO A C 1
ATOM 632 O O . PRO A 1 72 ? 1.095 8.605 11.816 1.00 85.31 72 PRO A O 1
ATOM 635 N N . PRO A 1 73 ? 0.864 8.299 9.599 1.00 85.69 73 PRO A N 1
ATOM 636 C CA . PRO A 1 73 ? 1.650 9.473 9.253 1.00 85.69 73 PRO A CA 1
ATOM 637 C C . PRO A 1 73 ? 0.873 10.774 9.488 1.00 85.69 73 PRO A C 1
ATOM 639 O O . PRO A 1 73 ? -0.348 10.814 9.423 1.00 85.69 73 PRO A O 1
ATOM 642 N N . SER A 1 74 ? 1.591 11.884 9.671 1.00 84.88 74 SER A N 1
ATOM 643 C CA . SER A 1 74 ? 1.004 13.199 9.987 1.00 84.88 74 SER A CA 1
ATOM 644 C C . SER A 1 74 ? 0.122 13.813 8.891 1.00 84.88 74 SER A C 1
ATOM 646 O O . SER A 1 74 ? -0.535 14.822 9.131 1.00 84.88 74 SER A O 1
ATOM 648 N N . ASN A 1 75 ? 0.123 13.252 7.679 1.00 86.56 75 ASN A N 1
ATOM 649 C CA . ASN A 1 75 ? -0.734 13.670 6.567 1.00 86.56 75 ASN A CA 1
ATOM 650 C C . ASN A 1 75 ? -2.061 12.889 6.506 1.00 86.56 75 ASN A C 1
ATOM 652 O O . ASN A 1 75 ? -2.759 12.945 5.484 1.00 86.56 75 ASN A O 1
ATOM 656 N N . PHE A 1 76 ? -2.377 12.123 7.551 1.00 90.25 76 PHE A N 1
ATOM 657 C CA . PHE A 1 76 ? -3.646 11.429 7.684 1.00 90.25 76 PHE A CA 1
ATOM 658 C C . PHE A 1 76 ? -4.725 12.345 8.268 1.00 90.25 76 PHE A C 1
ATOM 660 O O . PHE A 1 76 ? -4.463 13.261 9.046 1.00 90.25 76 PHE A O 1
ATOM 667 N N . THR A 1 77 ? -5.962 12.107 7.851 1.00 93.88 77 THR A N 1
ATOM 668 C CA . THR A 1 77 ? -7.157 12.634 8.509 1.00 93.88 77 THR A CA 1
ATOM 669 C C . THR A 1 77 ? -7.534 11.732 9.680 1.00 93.88 77 THR A C 1
ATOM 671 O O . THR A 1 77 ? -7.194 10.553 9.680 1.00 93.88 77 THR A O 1
ATOM 674 N N . THR A 1 78 ? -8.302 12.244 10.642 1.00 93.31 78 THR A N 1
ATOM 675 C CA . THR A 1 78 ? -8.748 11.460 11.808 1.00 93.31 78 THR A CA 1
ATOM 676 C C . THR A 1 78 ? -9.402 10.130 11.417 1.00 93.31 78 THR A C 1
ATOM 678 O O . THR A 1 78 ? -9.103 9.104 12.012 1.00 93.31 78 THR A O 1
ATOM 681 N N . THR A 1 79 ? -10.222 10.115 10.363 1.00 94.19 79 THR A N 1
ATOM 682 C CA . THR A 1 79 ? -10.874 8.888 9.879 1.00 94.19 79 THR A CA 1
ATOM 683 C C . THR A 1 79 ? -9.883 7.887 9.279 1.00 94.19 79 THR A C 1
ATOM 685 O O . THR A 1 79 ? -10.038 6.683 9.460 1.00 94.19 79 THR A O 1
ATOM 688 N N . GLU A 1 80 ? -8.850 8.358 8.577 1.00 94.44 80 GLU A N 1
ATOM 689 C CA . GLU A 1 80 ? -7.800 7.478 8.049 1.00 94.44 80 GLU A CA 1
ATOM 690 C C . GLU A 1 80 ? -6.940 6.900 9.186 1.00 94.44 80 GLU A C 1
ATOM 692 O O . GLU A 1 80 ? -6.530 5.743 9.121 1.00 94.44 80 GLU A O 1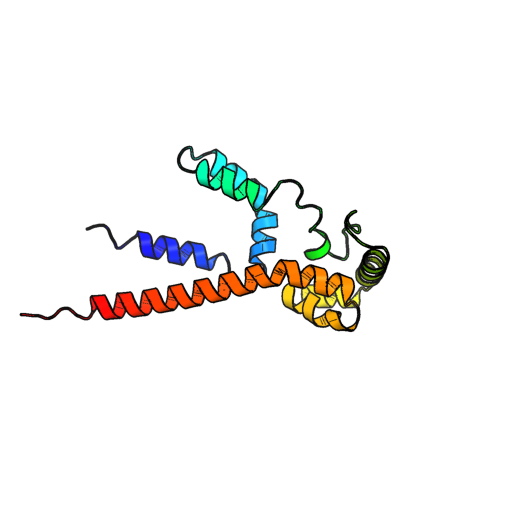
ATOM 697 N N . GLU A 1 81 ? -6.666 7.687 10.233 1.00 94.12 81 GLU A N 1
ATOM 698 C CA . GLU A 1 81 ? -5.922 7.220 11.410 1.00 94.12 81 GLU A CA 1
ATOM 699 C C . GLU A 1 81 ? -6.685 6.118 12.150 1.00 94.12 81 GLU A C 1
ATOM 701 O O . GLU A 1 81 ? -6.103 5.078 12.449 1.00 94.12 81 GLU A O 1
ATOM 706 N N . GLU A 1 82 ? -7.984 6.316 12.395 1.00 94.44 82 GLU A N 1
ATOM 707 C CA . GLU A 1 82 ? -8.856 5.320 13.031 1.00 94.44 82 GLU A CA 1
ATOM 708 C C . GLU A 1 82 ? -8.879 4.005 12.239 1.00 94.44 82 GLU A C 1
ATOM 710 O O . GLU A 1 82 ? -8.614 2.943 12.800 1.00 94.44 82 GLU A O 1
ATOM 715 N N . GLN A 1 83 ? -9.082 4.074 10.919 1.00 95.38 83 GLN A N 1
ATOM 716 C CA . GLN A 1 83 ? -9.068 2.885 10.061 1.00 95.38 83 GLN A CA 1
ATOM 717 C C . GLN A 1 83 ? -7.722 2.152 10.096 1.00 95.38 83 GLN A C 1
ATOM 719 O O . GLN A 1 83 ? -7.691 0.924 10.135 1.00 95.38 83 GLN A O 1
ATOM 724 N N . LEU A 1 84 ? -6.601 2.879 10.093 1.00 94.00 84 LEU A N 1
ATOM 725 C CA . LEU A 1 84 ? -5.282 2.251 10.157 1.00 94.00 84 LEU A CA 1
ATOM 726 C C . LEU A 1 84 ? -5.032 1.594 11.525 1.00 94.00 84 LEU A C 1
ATOM 728 O O . LEU A 1 84 ? -4.428 0.525 11.583 1.00 94.00 84 LEU A O 1
ATOM 732 N N . ILE A 1 85 ? -5.525 2.191 12.614 1.00 94.12 85 ILE A N 1
ATOM 733 C CA . ILE A 1 85 ? -5.454 1.608 13.962 1.00 94.12 85 ILE A CA 1
ATOM 734 C C . ILE A 1 85 ? -6.241 0.296 14.028 1.00 94.12 85 ILE A C 1
ATOM 736 O O . ILE A 1 85 ? -5.716 -0.703 14.535 1.00 94.12 85 ILE A O 1
ATOM 740 N N . ASP A 1 86 ? -7.453 0.277 13.477 1.00 94.88 86 ASP A N 1
ATOM 741 C CA . ASP A 1 86 ? -8.287 -0.924 13.418 1.00 94.88 86 ASP A CA 1
ATOM 742 C C . ASP A 1 86 ? -7.605 -2.031 12.606 1.00 94.88 86 ASP A C 1
ATOM 744 O O . ASP A 1 86 ? -7.458 -3.150 13.103 1.00 94.88 86 ASP A O 1
ATOM 748 N N . ILE A 1 87 ? -7.084 -1.703 11.414 1.00 94.31 87 ILE A N 1
ATOM 749 C CA . ILE A 1 87 ? -6.316 -2.644 10.583 1.00 94.31 87 ILE A CA 1
ATOM 750 C C . ILE A 1 87 ? -5.119 -3.194 11.366 1.00 94.31 87 ILE A C 1
ATOM 752 O O . ILE A 1 87 ? -4.906 -4.405 11.397 1.00 94.31 87 ILE A O 1
ATOM 756 N N . SER A 1 88 ? -4.351 -2.325 12.033 1.00 93.25 88 SER A N 1
ATOM 757 C CA . SER A 1 88 ? -3.137 -2.722 12.758 1.00 93.25 88 SER A CA 1
ATOM 758 C C . SER A 1 88 ? -3.405 -3.710 13.902 1.00 93.25 88 SER A C 1
ATOM 760 O O . SER A 1 88 ? -2.536 -4.509 14.261 1.00 93.25 88 SER A O 1
ATOM 762 N N . SER A 1 89 ? -4.625 -3.685 14.445 1.00 92.50 89 SER A N 1
ATOM 763 C CA . SER A 1 89 ? -5.068 -4.533 15.552 1.00 92.50 89 SER A CA 1
ATOM 764 C C . SER A 1 89 ? -5.644 -5.878 15.087 1.00 92.50 89 SER A C 1
ATOM 766 O O . SER A 1 89 ? -5.824 -6.783 15.907 1.00 92.50 89 SER A O 1
ATOM 768 N N . ASP A 1 90 ? -5.903 -6.051 13.788 1.00 93.69 90 ASP A N 1
ATOM 769 C CA . ASP A 1 90 ? -6.511 -7.258 13.236 1.00 93.69 90 ASP A CA 1
ATOM 770 C C . ASP A 1 90 ? -5.463 -8.300 12.798 1.00 93.69 90 ASP A C 1
ATOM 772 O O . ASP A 1 90 ? -4.811 -8.230 11.751 1.00 93.69 90 ASP A O 1
ATOM 776 N N . SER A 1 91 ? -5.330 -9.351 13.609 1.00 90.31 91 SER A N 1
ATOM 777 C CA . SER A 1 91 ? -4.423 -10.470 13.325 1.00 90.31 91 SER A CA 1
ATOM 778 C C . SER A 1 91 ? -4.793 -11.293 12.078 1.00 90.31 91 SER A C 1
ATOM 780 O O . SER A 1 91 ? -3.910 -11.903 11.469 1.00 90.31 91 SER A O 1
ATOM 782 N N . SER A 1 92 ? -6.066 -11.306 11.674 1.00 92.31 92 SER A N 1
ATOM 783 C CA . SER A 1 92 ? -6.537 -12.015 10.482 1.00 92.31 92 SER A CA 1
ATOM 784 C C . SER A 1 92 ? -6.138 -11.272 9.206 1.00 92.31 92 SER A C 1
ATOM 786 O O . SER A 1 92 ? -5.614 -11.897 8.279 1.00 92.31 92 SER A O 1
ATOM 788 N N . LEU A 1 93 ? -6.240 -9.938 9.206 1.00 93.06 93 LEU A N 1
ATOM 789 C CA . LEU A 1 93 ? -5.728 -9.092 8.126 1.00 93.06 93 LEU A CA 1
ATOM 790 C C . LEU A 1 93 ? -4.209 -9.240 7.988 1.00 93.06 93 LEU A C 1
ATOM 792 O O . LEU A 1 93 ? -3.683 -9.304 6.876 1.00 93.06 93 LEU A O 1
ATOM 796 N N . ARG A 1 94 ? -3.489 -9.400 9.106 1.00 91.31 94 ARG A N 1
ATOM 797 C CA . ARG A 1 94 ? -2.042 -9.671 9.085 1.00 91.31 94 ARG A CA 1
ATOM 798 C C . ARG A 1 94 ? -1.707 -10.990 8.395 1.00 91.31 94 ARG A C 1
ATOM 800 O O . ARG A 1 94 ? -0.748 -11.070 7.625 1.00 91.31 94 ARG A O 1
ATOM 807 N N . MET A 1 95 ? -2.507 -12.027 8.637 1.00 89.00 95 MET A N 1
ATOM 808 C CA . MET A 1 95 ? -2.373 -13.296 7.920 1.00 89.00 95 MET A CA 1
ATOM 809 C C . MET A 1 95 ? -2.713 -13.149 6.432 1.00 89.00 95 MET A C 1
ATOM 811 O O . MET A 1 95 ? -2.012 -13.716 5.588 1.00 89.00 95 MET A O 1
ATOM 815 N N . GLN A 1 96 ? -3.731 -12.361 6.084 1.00 89.06 96 GLN A N 1
ATOM 816 C CA . GLN A 1 96 ? -4.077 -12.090 4.687 1.00 89.06 96 GLN A CA 1
ATOM 817 C C . GLN A 1 96 ? -2.958 -11.349 3.949 1.00 89.06 96 GLN A C 1
ATOM 819 O O . GLN A 1 96 ? -2.620 -11.747 2.834 1.00 89.06 96 GLN A O 1
ATOM 824 N N . LEU A 1 97 ? -2.309 -10.362 4.579 1.00 86.31 97 LEU A N 1
ATOM 825 C CA . LEU A 1 97 ? -1.159 -9.670 3.990 1.00 86.31 97 LEU A CA 1
ATOM 826 C C . LEU A 1 97 ? -0.016 -10.644 3.663 1.00 86.31 97 LEU A C 1
ATOM 828 O O . LEU A 1 97 ? 0.619 -10.514 2.623 1.00 86.31 97 LEU A O 1
ATOM 832 N N . SER A 1 98 ? 0.217 -11.660 4.502 1.00 84.12 98 SER A N 1
ATOM 833 C CA . SER A 1 98 ? 1.236 -12.687 4.221 1.00 84.12 98 SER A CA 1
ATOM 834 C C . SER A 1 98 ? 0.884 -13.612 3.046 1.00 84.12 98 SER A C 1
ATOM 836 O O . SER A 1 98 ? 1.767 -14.252 2.476 1.00 84.12 98 SER A O 1
ATOM 838 N N . SER A 1 99 ? -0.399 -13.682 2.682 1.00 85.12 99 SER A N 1
ATOM 839 C CA . SER A 1 99 ? -0.921 -14.568 1.637 1.00 85.12 99 SER A CA 1
ATOM 840 C C . SER A 1 99 ? -1.143 -13.849 0.301 1.00 85.12 99 SER A C 1
ATOM 842 O O . SER A 1 99 ? -1.112 -14.486 -0.753 1.00 85.12 99 SER A O 1
ATOM 844 N N . TYR A 1 100 ? -1.400 -12.539 0.323 1.00 83.50 100 TYR A N 1
ATOM 845 C CA . TYR A 1 100 ? -1.717 -11.728 -0.854 1.00 83.50 100 TYR A CA 1
ATOM 846 C C . TYR A 1 100 ? -0.526 -10.869 -1.292 1.00 83.50 100 TYR A C 1
ATOM 848 O O . TYR A 1 100 ? 0.384 -10.567 -0.530 1.00 83.50 100 TYR A O 1
ATOM 856 N N . SER A 1 101 ? -0.538 -10.427 -2.552 1.00 83.44 101 SER A N 1
ATOM 857 C CA . SER A 1 101 ? 0.304 -9.293 -2.960 1.00 83.44 101 SER A CA 1
ATOM 858 C C . SER A 1 101 ? -0.173 -8.012 -2.273 1.00 83.44 101 SER A C 1
ATOM 860 O O . SER A 1 101 ? -1.370 -7.894 -2.026 1.00 83.44 101 SER A O 1
ATOM 862 N N . LEU A 1 102 ? 0.707 -7.025 -2.088 1.00 83.62 102 LEU A N 1
ATOM 863 C CA . LEU A 1 102 ? 0.370 -5.749 -1.442 1.00 83.62 102 LEU A CA 1
ATOM 864 C C . LEU A 1 102 ? -0.870 -5.073 -2.049 1.00 83.62 102 LEU A C 1
ATOM 866 O O . LEU A 1 102 ? -1.833 -4.782 -1.351 1.00 83.62 102 LEU A O 1
ATOM 870 N N . LEU A 1 103 ? -0.892 -4.940 -3.378 1.00 84.81 103 LEU A N 1
ATOM 871 C CA . LEU A 1 103 ? -2.035 -4.399 -4.119 1.00 84.81 103 LEU A CA 1
ATOM 872 C C . LEU A 1 103 ? -3.312 -5.234 -3.914 1.00 84.81 103 LEU A C 1
ATOM 874 O O . LEU A 1 103 ? -4.410 -4.697 -3.822 1.00 84.81 103 LEU A O 1
ATOM 878 N N . GLY A 1 104 ? -3.167 -6.559 -3.848 1.00 86.19 104 GLY A N 1
ATOM 879 C CA . GLY A 1 104 ? -4.275 -7.485 -3.613 1.00 86.19 104 GLY A CA 1
ATOM 880 C C . GLY A 1 104 ? -4.848 -7.381 -2.199 1.00 86.19 104 GLY A C 1
ATOM 881 O O . GLY A 1 104 ? -6.064 -7.419 -2.047 1.00 86.19 104 GLY A O 1
ATOM 882 N N . PHE A 1 105 ? -3.992 -7.198 -1.190 1.00 91.25 105 PHE A N 1
ATOM 883 C CA . PHE A 1 105 ? -4.392 -6.943 0.193 1.00 91.25 105 PHE A CA 1
ATOM 884 C C . PHE A 1 105 ? -5.221 -5.660 0.288 1.00 91.25 105 PHE A C 1
ATOM 886 O O . PHE A 1 105 ? -6.394 -5.729 0.654 1.00 91.25 105 PHE A O 1
ATOM 893 N N . TRP A 1 106 ? -4.671 -4.525 -0.152 1.00 92.12 106 TRP A N 1
ATOM 894 C CA . TRP A 1 106 ? -5.359 -3.230 -0.098 1.00 92.12 106 TRP A CA 1
ATOM 895 C C . TRP A 1 106 ? -6.647 -3.203 -0.921 1.00 92.12 106 TRP A C 1
ATOM 897 O O . TRP A 1 106 ? -7.630 -2.582 -0.529 1.00 92.12 106 TRP A O 1
ATOM 907 N N . ASN A 1 107 ? -6.693 -3.935 -2.037 1.00 91.44 107 ASN A N 1
ATOM 908 C CA . ASN A 1 107 ? -7.926 -4.088 -2.798 1.00 91.44 107 ASN A CA 1
ATOM 909 C C . ASN A 1 107 ? -8.970 -4.965 -2.082 1.00 91.44 107 ASN A C 1
ATOM 911 O O . ASN A 1 107 ? -10.160 -4.740 -2.265 1.00 91.44 107 ASN A O 1
ATOM 915 N N . SER A 1 108 ? -8.551 -5.956 -1.288 1.00 92.31 108 SER A N 1
ATOM 916 C CA . SER A 1 108 ? -9.471 -6.859 -0.581 1.00 92.31 108 SER A CA 1
ATOM 917 C C . SER A 1 108 ? -10.160 -6.215 0.619 1.00 92.31 108 SER A C 1
ATOM 919 O O . SER A 1 108 ? -11.315 -6.524 0.878 1.00 92.31 108 SER A O 1
ATOM 921 N N . ILE A 1 109 ? -9.487 -5.284 1.300 1.00 93.94 109 ILE A N 1
ATOM 922 C CA . ILE A 1 109 ? -10.027 -4.581 2.473 1.00 93.94 109 ILE A CA 1
ATOM 923 C C . ILE A 1 109 ? -10.689 -3.242 2.117 1.00 93.94 109 ILE A C 1
ATOM 925 O O . ILE A 1 109 ? -11.112 -2.491 2.993 1.00 93.94 109 ILE A O 1
ATOM 929 N N . LYS A 1 110 ? -10.794 -2.934 0.820 1.00 94.38 110 LYS A N 1
ATOM 930 C CA . LYS A 1 110 ? -11.272 -1.647 0.307 1.00 94.38 110 LYS A CA 1
ATOM 931 C C . LYS A 1 110 ? -12.704 -1.317 0.718 1.00 94.38 110 LYS A C 1
ATOM 933 O O . LYS A 1 110 ? -13.006 -0.147 0.933 1.00 94.38 110 LYS A O 1
ATOM 938 N N . ASP A 1 111 ? -13.571 -2.319 0.790 1.00 94.38 111 ASP A N 1
ATOM 939 C CA . ASP A 1 111 ? -14.976 -2.108 1.137 1.00 94.38 111 ASP A CA 1
ATOM 940 C C . ASP A 1 111 ? -15.158 -1.856 2.645 1.00 94.38 111 ASP A C 1
ATOM 942 O O . ASP A 1 111 ? -16.050 -1.106 3.037 1.00 94.38 111 ASP A O 1
ATOM 946 N N . GLU A 1 112 ? -14.287 -2.428 3.484 1.00 95.75 112 GLU A N 1
ATOM 947 C CA . GLU A 1 112 ? -14.316 -2.278 4.947 1.00 95.75 112 GLU A CA 1
ATOM 948 C C . GLU A 1 112 ? -13.568 -1.019 5.417 1.00 95.75 112 GLU A C 1
ATOM 950 O O . GLU A 1 112 ? -14.047 -0.300 6.292 1.00 95.75 112 GLU A O 1
ATOM 955 N N . TYR A 1 113 ? -12.436 -0.700 4.781 1.00 95.75 113 TYR A N 1
ATOM 956 C CA . TYR A 1 113 ? -11.561 0.425 5.131 1.00 95.75 113 TYR A CA 1
ATOM 957 C C . TYR A 1 113 ? -11.291 1.322 3.912 1.00 95.75 113 TYR A C 1
ATOM 959 O O . TYR A 1 113 ? -10.159 1.388 3.411 1.00 95.75 113 TYR A O 1
ATOM 967 N N . PRO A 1 114 ? -12.320 2.004 3.375 1.00 95.69 114 PRO A N 1
ATOM 968 C CA . PRO A 1 114 ? -12.229 2.683 2.088 1.00 95.69 114 PRO A CA 1
ATOM 969 C C . PRO A 1 114 ? -11.277 3.877 2.072 1.00 95.69 114 PRO A C 1
ATOM 971 O O . PRO A 1 114 ? -10.675 4.129 1.031 1.00 95.69 114 PRO A O 1
ATOM 974 N N . GLU A 1 115 ? -11.103 4.613 3.168 1.00 95.56 115 GLU A N 1
ATOM 975 C CA . GLU A 1 115 ? -10.289 5.836 3.155 1.00 95.56 115 GLU A CA 1
ATOM 976 C C . GLU A 1 115 ? -8.805 5.483 3.045 1.00 95.56 115 GLU A C 1
ATOM 978 O O . GLU A 1 115 ? -8.116 5.918 2.116 1.00 95.56 115 GLU A O 1
ATOM 983 N N . VAL A 1 116 ? -8.336 4.593 3.922 1.00 93.94 116 VAL A N 1
ATOM 984 C CA . VAL A 1 116 ? -6.947 4.115 3.928 1.00 93.94 116 VAL A CA 1
ATOM 985 C C . VAL A 1 116 ? -6.642 3.310 2.663 1.00 93.94 116 VAL A C 1
ATOM 987 O O . VAL A 1 116 ? -5.635 3.560 1.997 1.00 93.94 116 VAL A O 1
ATOM 990 N N . SER A 1 117 ? -7.544 2.412 2.259 1.00 93.56 117 SER A N 1
ATOM 991 C CA . SER A 1 117 ? -7.333 1.571 1.076 1.00 93.56 117 SER A CA 1
ATOM 992 C C . SER A 1 117 ? -7.328 2.377 -0.221 1.00 93.56 117 SER A C 1
ATOM 994 O O . SER A 1 117 ? -6.480 2.159 -1.082 1.00 93.56 117 SER A O 1
ATOM 996 N N . ASN A 1 118 ? -8.227 3.353 -0.398 1.00 92.75 118 ASN A N 1
ATOM 997 C CA . ASN A 1 118 ? -8.193 4.198 -1.597 1.00 92.75 118 ASN A CA 1
ATOM 998 C C . ASN A 1 118 ? -6.947 5.085 -1.642 1.00 92.75 118 ASN A C 1
ATOM 1000 O O . ASN A 1 118 ? -6.427 5.344 -2.732 1.00 92.75 118 ASN A O 1
ATOM 1004 N N . LYS A 1 119 ? -6.469 5.559 -0.487 1.00 91.00 119 LYS A N 1
ATOM 1005 C CA . LYS A 1 119 ? -5.236 6.343 -0.402 1.00 91.00 119 LYS A CA 1
ATOM 1006 C C . LYS A 1 119 ? -4.026 5.523 -0.834 1.00 91.00 119 LYS A C 1
ATOM 1008 O O . LYS A 1 119 ? -3.243 6.013 -1.645 1.00 91.00 119 LYS A O 1
ATOM 1013 N N . ASP A 1 120 ? -3.932 4.276 -0.379 1.00 88.94 120 ASP A N 1
ATOM 1014 C CA . ASP A 1 120 ? -2.905 3.336 -0.830 1.00 88.94 120 ASP A CA 1
ATOM 1015 C C . ASP A 1 120 ? -3.009 3.070 -2.339 1.00 88.94 120 ASP A C 1
ATOM 1017 O O . ASP A 1 120 ? -2.056 3.283 -3.089 1.00 88.94 120 ASP A O 1
ATOM 1021 N N . LEU A 1 121 ? -4.193 2.681 -2.817 1.00 86.75 121 LEU A N 1
ATOM 1022 C CA . LEU A 1 121 ? -4.390 2.309 -4.216 1.00 86.75 121 LEU A CA 1
ATOM 1023 C C . LEU A 1 121 ? -4.063 3.465 -5.170 1.00 86.75 121 LEU A C 1
ATOM 1025 O O . LEU A 1 121 ? -3.503 3.238 -6.241 1.00 86.75 121 LEU A O 1
ATOM 1029 N N . ARG A 1 122 ? -4.342 4.719 -4.791 1.00 86.25 122 ARG A N 1
ATOM 1030 C CA . ARG A 1 122 ? -3.927 5.903 -5.569 1.00 86.25 122 ARG A CA 1
ATOM 1031 C C . ARG A 1 122 ? -2.411 6.029 -5.701 1.00 86.25 122 ARG A C 1
ATOM 1033 O O . ARG A 1 122 ? -1.946 6.574 -6.699 1.00 86.25 122 ARG A O 1
ATOM 1040 N N . ILE A 1 123 ? -1.664 5.537 -4.718 1.00 82.38 123 ILE A N 1
ATOM 1041 C CA . ILE A 1 123 ? -0.204 5.518 -4.722 1.00 82.38 123 ILE A CA 1
ATOM 1042 C C . ILE A 1 123 ? 0.302 4.305 -5.509 1.00 82.38 123 ILE A C 1
ATOM 1044 O O . ILE A 1 123 ? 1.193 4.482 -6.327 1.00 82.38 123 ILE A O 1
ATOM 1048 N N . LEU A 1 124 ? -0.273 3.105 -5.344 1.00 79.62 124 LEU A N 1
ATOM 1049 C CA . LEU A 1 124 ? 0.212 1.875 -5.993 1.00 79.62 124 LEU A CA 1
ATOM 1050 C C . LEU A 1 124 ? -0.194 1.718 -7.472 1.00 79.62 124 LEU A C 1
ATOM 1052 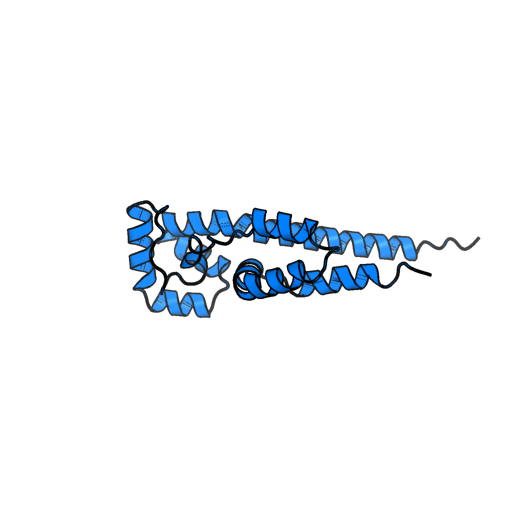O O . LEU A 1 124 ? 0.593 1.209 -8.277 1.00 79.62 124 LEU A O 1
ATOM 1056 N N . ILE A 1 125 ? -1.405 2.135 -7.862 1.00 79.38 125 ILE A N 1
ATOM 1057 C CA . ILE A 1 125 ? -1.950 1.923 -9.219 1.00 79.38 125 ILE A CA 1
ATOM 1058 C C . ILE A 1 125 ? -1.075 2.537 -10.330 1.00 79.38 125 ILE A C 1
ATOM 1060 O O . ILE A 1 125 ? -0.851 1.849 -11.332 1.00 79.38 125 ILE A O 1
ATOM 1064 N N . PRO A 1 126 ? -0.549 3.774 -10.214 1.00 75.50 126 PRO A N 1
ATOM 1065 C CA . PRO A 1 126 ? 0.317 4.357 -11.242 1.00 75.50 126 PRO A CA 1
ATOM 1066 C C . PRO A 1 126 ? 1.551 3.505 -11.553 1.00 75.50 126 PRO A C 1
ATOM 1068 O O . PRO A 1 126 ? 1.951 3.408 -12.711 1.00 75.50 126 PRO A O 1
ATOM 1071 N N . PHE A 1 127 ? 2.117 2.832 -10.549 1.00 70.12 127 PHE A N 1
ATOM 1072 C CA . PHE A 1 127 ? 3.275 1.957 -10.732 1.00 70.12 127 PHE A CA 1
ATOM 1073 C C . PHE A 1 127 ? 2.872 0.650 -11.407 1.00 70.12 127 PHE A C 1
ATOM 1075 O O . PHE A 1 127 ? 3.479 0.261 -12.400 1.00 70.12 127 PHE A O 1
ATOM 1082 N N . ALA A 1 128 ? 1.793 0.015 -10.936 1.00 67.88 128 ALA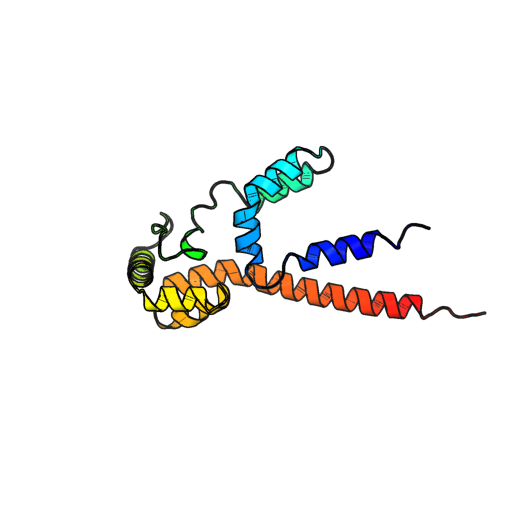 A N 1
ATOM 1083 C CA . ALA A 1 128 ? 1.295 -1.218 -11.541 1.00 67.88 128 ALA A CA 1
ATOM 1084 C C . ALA A 1 128 ? 0.903 -1.019 -13.018 1.00 67.88 128 ALA A C 1
ATOM 1086 O O . ALA A 1 128 ? 1.228 -1.846 -13.867 1.00 67.88 128 ALA A O 1
ATOM 1087 N N . THR A 1 129 ? 0.234 0.090 -13.335 1.00 70.25 129 THR A N 1
ATOM 1088 C CA . THR A 1 129 ? -0.201 0.413 -14.703 1.00 70.25 129 THR A CA 1
ATOM 1089 C C . THR A 1 129 ? 0.958 0.830 -15.604 1.00 70.25 129 THR A C 1
ATOM 1091 O O . THR A 1 129 ? 1.017 0.364 -16.738 1.00 70.25 129 THR A O 1
ATOM 1094 N N . SER A 1 130 ? 1.912 1.631 -15.113 1.00 71.06 130 SER A N 1
ATOM 1095 C CA . SER A 1 130 ? 3.108 1.992 -15.890 1.00 71.06 130 SER A CA 1
ATOM 1096 C C . SER A 1 130 ? 3.947 0.762 -16.229 1.00 71.06 130 SER A C 1
ATOM 1098 O O . SER A 1 130 ? 4.321 0.600 -17.388 1.00 71.06 130 SER A O 1
ATOM 1100 N N . TYR A 1 131 ? 4.157 -0.143 -15.263 1.00 66.62 131 TYR A N 1
ATOM 1101 C CA . TYR A 1 131 ? 4.864 -1.405 -15.490 1.00 66.62 131 TYR A CA 1
ATOM 1102 C C . TYR A 1 131 ? 4.176 -2.266 -16.554 1.00 66.62 131 TYR A C 1
ATOM 1104 O O . TYR A 1 131 ? 4.829 -2.752 -17.475 1.00 66.62 131 TYR A O 1
ATOM 1112 N N . LEU A 1 132 ? 2.852 -2.448 -16.453 1.00 66.56 132 LEU A N 1
ATOM 1113 C CA . LEU A 1 132 ? 2.098 -3.243 -17.426 1.00 66.56 132 LEU A CA 1
ATOM 1114 C C . LEU A 1 132 ? 2.193 -2.646 -18.834 1.00 66.56 132 LEU A C 1
ATOM 1116 O O . LEU A 1 132 ? 2.490 -3.372 -19.781 1.00 66.56 132 LEU A O 1
ATOM 1120 N N . CYS A 1 133 ? 2.017 -1.329 -18.960 1.00 66.19 133 CYS A N 1
ATOM 1121 C CA . CYS A 1 133 ? 2.171 -0.627 -20.230 1.00 66.19 133 CYS A CA 1
ATOM 1122 C C . CYS A 1 133 ? 3.585 -0.804 -20.804 1.00 66.19 133 CYS A C 1
ATOM 1124 O O . CYS A 1 133 ? 3.734 -1.151 -21.975 1.00 66.19 133 CYS A O 1
ATOM 1126 N N . GLU A 1 134 ? 4.629 -0.591 -19.999 1.00 67.75 134 GLU A N 1
ATOM 1127 C CA . GLU A 1 134 ? 6.019 -0.749 -20.437 1.00 67.75 134 GLU A CA 1
ATOM 1128 C C . GLU A 1 134 ? 6.301 -2.185 -20.893 1.00 67.75 134 GLU A C 1
ATOM 1130 O O . GLU A 1 134 ? 6.819 -2.388 -21.991 1.00 67.75 134 GLU A O 1
ATOM 1135 N N . ALA A 1 135 ? 5.885 -3.183 -20.111 1.00 68.50 135 ALA A N 1
ATOM 1136 C CA . ALA A 1 135 ? 6.065 -4.593 -20.437 1.00 68.50 135 ALA A CA 1
ATOM 1137 C C . ALA A 1 135 ? 5.377 -4.983 -21.757 1.00 68.50 135 ALA A C 1
ATOM 1139 O O . ALA A 1 135 ? 5.971 -5.692 -22.579 1.00 68.50 135 ALA A O 1
ATOM 1140 N N . GLU A 1 136 ? 4.155 -4.499 -21.996 1.00 69.12 136 GLU A N 1
ATOM 1141 C CA . GLU A 1 136 ? 3.442 -4.713 -23.258 1.00 69.12 136 GLU A CA 1
ATOM 1142 C C . GLU A 1 136 ? 4.168 -4.057 -24.439 1.00 69.12 136 GLU A C 1
ATOM 1144 O O . GLU A 1 136 ? 4.417 -4.712 -25.457 1.00 69.12 136 GLU A O 1
ATOM 1149 N N . PHE A 1 137 ? 4.583 -2.793 -24.309 1.00 70.00 137 PHE A N 1
ATOM 1150 C CA . PHE A 1 137 ? 5.328 -2.104 -25.364 1.00 70.00 137 PHE A CA 1
ATOM 1151 C C . PHE A 1 137 ? 6.678 -2.768 -25.654 1.00 70.00 137 PHE A C 1
ATOM 1153 O O . PHE A 1 137 ? 7.040 -2.923 -26.825 1.00 70.00 137 PHE A O 1
ATOM 1160 N N . SER A 1 138 ? 7.405 -3.217 -24.628 1.00 76.19 138 SER A N 1
ATOM 1161 C CA . SER A 1 138 ? 8.652 -3.970 -24.785 1.00 76.19 138 SER A CA 1
ATOM 1162 C C . SER A 1 138 ? 8.427 -5.288 -25.526 1.00 76.19 138 SER A C 1
ATOM 1164 O O . SER A 1 138 ? 9.189 -5.612 -26.441 1.00 76.19 138 SER A O 1
ATOM 1166 N N . ALA A 1 139 ? 7.364 -6.033 -25.206 1.00 73.00 139 ALA A N 1
ATOM 1167 C CA . ALA A 1 139 ? 7.016 -7.261 -25.922 1.00 73.00 139 ALA A CA 1
ATOM 1168 C C . ALA A 1 139 ? 6.708 -6.988 -27.406 1.00 73.00 139 ALA A C 1
ATOM 1170 O O . ALA A 1 139 ? 7.221 -7.681 -28.290 1.00 73.00 139 ALA A O 1
ATOM 1171 N N . VAL A 1 140 ? 5.942 -5.932 -27.700 1.00 74.06 140 VAL A N 1
ATOM 1172 C CA . VAL A 1 140 ? 5.647 -5.502 -29.077 1.00 74.06 140 VAL A CA 1
ATOM 1173 C C . VAL A 1 140 ? 6.919 -5.079 -29.816 1.00 74.06 140 VAL A C 1
ATOM 1175 O O . VAL A 1 140 ? 7.104 -5.434 -30.983 1.00 74.06 140 VAL A O 1
ATOM 1178 N N . ALA A 1 141 ? 7.829 -4.360 -29.154 1.00 72.12 141 ALA A N 1
ATOM 1179 C CA . ALA A 1 141 ? 9.107 -3.958 -29.732 1.00 72.12 141 ALA A CA 1
ATOM 1180 C C . ALA A 1 141 ? 9.975 -5.171 -30.108 1.00 72.12 141 ALA A C 1
ATOM 1182 O O . ALA A 1 141 ? 10.559 -5.180 -31.194 1.00 72.12 141 ALA A O 1
ATOM 1183 N N . ILE A 1 142 ? 9.999 -6.214 -29.270 1.00 72.62 142 ILE A N 1
ATOM 1184 C CA . ILE A 1 142 ? 10.700 -7.480 -29.544 1.00 72.62 142 ILE A CA 1
ATOM 1185 C C . ILE A 1 142 ? 10.070 -8.221 -30.726 1.00 72.62 142 ILE A C 1
ATOM 1187 O O . ILE A 1 142 ? 10.777 -8.698 -31.613 1.00 72.62 142 ILE A O 1
ATOM 1191 N N . LEU A 1 143 ? 8.740 -8.309 -30.781 1.00 73.00 143 LEU A N 1
ATOM 1192 C CA . LEU A 1 143 ? 8.050 -8.941 -31.909 1.00 73.00 143 LEU A CA 1
ATOM 1193 C C . LEU A 1 143 ? 8.350 -8.206 -33.220 1.00 73.00 143 LEU A C 1
ATOM 1195 O O . LEU A 1 143 ? 8.663 -8.829 -34.236 1.00 73.00 143 LEU A O 1
ATOM 1199 N N . LYS A 1 144 ? 8.326 -6.871 -33.186 1.00 68.75 144 LYS A N 1
ATOM 1200 C CA . LYS A 1 144 ? 8.637 -6.025 -34.338 1.00 68.75 144 LYS A CA 1
ATOM 1201 C C . LYS A 1 144 ? 10.100 -6.140 -34.764 1.00 68.75 144 LYS A C 1
ATOM 1203 O O . LYS A 1 144 ? 10.358 -6.183 -35.966 1.00 68.75 144 LYS A O 1
ATOM 1208 N N . SER A 1 145 ? 11.053 -6.187 -33.831 1.00 70.69 145 SER A N 1
ATOM 1209 C CA . SER A 1 145 ? 12.475 -6.347 -34.162 1.00 70.69 145 SER A CA 1
ATOM 1210 C C . SER A 1 145 ? 12.761 -7.725 -34.760 1.00 70.69 145 SER A C 1
ATOM 1212 O O . SER A 1 145 ? 13.455 -7.803 -35.770 1.00 70.69 145 SER A O 1
ATOM 1214 N N . LYS A 1 146 ? 12.138 -8.789 -34.233 1.00 70.69 146 LYS A N 1
ATOM 1215 C CA . LYS A 1 146 ? 12.232 -10.157 -34.768 1.00 70.69 146 LYS A CA 1
ATOM 1216 C C . LYS A 1 146 ? 11.610 -10.297 -36.164 1.00 70.69 146 LYS A C 1
ATOM 1218 O O . LYS A 1 146 ? 12.145 -11.000 -37.019 1.00 70.69 146 LYS A O 1
ATOM 1223 N N . TYR A 1 147 ? 10.498 -9.610 -36.424 1.00 60.12 147 TYR A N 1
ATOM 1224 C CA . TYR A 1 147 ? 9.903 -9.556 -37.764 1.00 60.12 147 TYR A CA 1
ATOM 1225 C C . TYR A 1 147 ? 10.759 -8.735 -38.747 1.00 60.12 147 TYR A C 1
ATOM 1227 O O . TYR A 1 147 ? 10.898 -9.081 -39.915 1.00 60.12 147 TYR A O 1
ATOM 1235 N N . ARG A 1 148 ? 11.399 -7.655 -38.279 1.00 57.53 148 ARG A N 1
ATOM 1236 C CA . ARG A 1 148 ? 12.320 -6.847 -39.099 1.00 57.53 148 ARG A CA 1
ATOM 1237 C C . ARG A 1 148 ? 13.619 -7.582 -39.435 1.00 57.53 148 ARG A C 1
ATOM 1239 O O . ARG A 1 148 ? 14.124 -7.388 -40.532 1.00 57.53 148 ARG A O 1
ATOM 1246 N N . SER A 1 149 ? 14.147 -8.414 -38.536 1.00 58.41 149 SER A N 1
ATOM 1247 C CA . SER A 1 149 ? 15.366 -9.202 -38.775 1.00 58.41 149 SER A CA 1
ATOM 1248 C C . SER A 1 149 ? 15.147 -10.441 -39.651 1.00 58.41 149 SER A C 1
ATOM 1250 O O . SER A 1 149 ? 16.114 -11.000 -40.159 1.00 58.41 149 SER A O 1
ATOM 1252 N N . THR A 1 150 ? 13.895 -10.857 -39.865 1.00 57.69 150 THR A N 1
ATOM 1253 C CA . THR A 1 150 ? 13.527 -11.961 -40.773 1.00 57.69 150 THR A CA 1
ATOM 1254 C C . THR A 1 150 ? 13.201 -11.494 -42.198 1.00 57.69 150 THR A C 1
ATOM 1256 O O . THR A 1 150 ? 13.205 -12.304 -43.120 1.00 57.69 150 THR A O 1
ATOM 1259 N N . LEU A 1 151 ? 13.015 -10.187 -42.416 1.00 50.12 151 LEU A N 1
ATOM 1260 C CA . LEU A 1 151 ? 12.942 -9.545 -43.734 1.00 50.12 151 LEU A CA 1
ATOM 1261 C C . LEU A 1 151 ? 14.353 -9.281 -44.303 1.00 50.12 151 LEU A C 1
ATOM 1263 O O . LEU A 1 151 ? 14.723 -8.143 -44.579 1.00 50.12 151 LEU A O 1
ATOM 1267 N N . ASN A 1 152 ? 15.145 -10.335 -44.502 1.00 56.53 152 ASN A N 1
ATOM 1268 C CA . ASN A 1 152 ? 16.253 -10.284 -45.456 1.00 56.53 152 ASN A CA 1
ATOM 1269 C C . ASN A 1 152 ? 15.692 -10.674 -46.825 1.00 56.53 152 ASN A C 1
ATOM 1271 O O . ASN A 1 152 ? 15.486 -11.849 -47.113 1.00 56.53 152 ASN A O 1
ATOM 1275 N N . VAL A 1 153 ? 15.405 -9.671 -47.656 1.00 53.56 153 VAL A N 1
ATOM 1276 C CA . VAL A 1 153 ? 15.163 -9.885 -49.085 1.00 53.56 153 VAL A CA 1
ATOM 1277 C C . VAL A 1 153 ? 16.518 -10.214 -49.704 1.00 53.56 153 VAL A C 1
ATOM 1279 O O . VAL A 1 153 ? 17.308 -9.313 -49.990 1.00 53.56 153 VAL A O 1
ATOM 1282 N N . GLU A 1 154 ? 16.807 -11.508 -49.840 1.00 51.41 154 GLU A N 1
ATOM 1283 C CA . GLU A 1 154 ? 17.840 -11.979 -50.760 1.00 51.41 154 GLU A CA 1
ATOM 1284 C C . GLU A 1 154 ? 17.505 -11.441 -52.156 1.00 51.41 154 GLU A C 1
ATOM 1286 O O . GLU A 1 154 ? 16.359 -11.512 -52.609 1.00 51.41 154 GLU A O 1
ATOM 1291 N N . LYS A 1 155 ? 18.497 -10.808 -52.779 1.00 38.81 155 LYS A N 1
ATOM 1292 C CA . LYS A 1 155 ? 18.405 -10.179 -54.092 1.00 38.81 155 LYS A CA 1
ATOM 1293 C C . LYS A 1 155 ? 19.143 -11.025 -55.112 1.00 38.81 155 LYS A C 1
ATOM 1295 O O . LYS A 1 155 ? 20.238 -11.510 -54.750 1.00 38.81 155 LYS A O 1
#

Radius of gyration: 20.46 Å; chains: 1; bounding box: 45×28×70 Å

Foldseek 3Di:
DPDDPPLVVVVVVLVVQDDLCNVVVCVVCVVVVLVVLVVDPVNVVVNVVSCVVPPPPCLCCVCLVPLQPHQHDPPDDPLLNVLSVVCNPDPVLVVVPVVDGSLRSLVVCCVVRVPNSVVSCVVRVVVVVVSVVVVVVSVVVVVVVVVVVVPPPDD